Protein AF-A0A3G1A488-F1 (afdb_monomer_lite)

Secondary structure (DSSP, 8-state):
--HHHHHHHHHHHHH---HHHHHHHTTTTTS-SEEE-S-HHHHHHHHHHT-EEE-TT--

Structure (mmCIF, N/CA/C/O backbone):
data_AF-A0A3G1A488-F1
#
_entry.id   AF-A0A3G1A488-F1
#
loop_
_atom_site.group_PDB
_atom_site.id
_atom_site.type_symbol
_atom_site.label_atom_id
_atom_site.label_alt_id
_atom_site.label_comp_id
_atom_site.label_asym_id
_atom_site.label_entity_id
_atom_site.label_seq_id
_atom_site.pdbx_PDB_ins_code
_atom_site.Cartn_x
_atom_site.Cartn_y
_atom_site.Cartn_z
_atom_site.occupancy
_atom_site.B_iso_or_equiv
_atom_site.auth_seq_id
_atom_site.auth_comp_id
_atom_site.auth_asym_id
_atom_site.auth_atom_id
_atom_site.pdbx_PDB_model_num
ATOM 1 N N . MET A 1 1 ? -8.801 16.927 -9.584 1.00 48.72 1 MET A N 1
ATOM 2 C CA . MET A 1 1 ? -7.580 16.112 -9.401 1.00 48.72 1 MET A CA 1
ATOM 3 C C . MET A 1 1 ? -7.986 14.649 -9.468 1.00 48.72 1 MET A C 1
ATOM 5 O O . MET A 1 1 ? -9.081 14.362 -8.997 1.00 48.72 1 MET A O 1
ATOM 9 N N . PRO A 1 2 ? -7.194 13.756 -10.084 1.00 62.72 2 PRO A N 1
ATOM 10 C CA . PRO A 1 2 ? -7.486 12.319 -10.092 1.00 62.72 2 PRO A CA 1
ATOM 11 C C . PRO A 1 2 ? -7.640 11.830 -8.644 1.00 62.72 2 PRO A C 1
ATOM 13 O O . PRO A 1 2 ? -6.809 12.203 -7.817 1.00 62.72 2 PRO A O 1
ATOM 16 N N . GLY A 1 3 ? -8.692 11.064 -8.327 1.00 76.88 3 GLY A N 1
ATOM 17 C CA . GLY A 1 3 ? -9.072 10.724 -6.941 1.00 76.88 3 GLY A CA 1
ATOM 18 C C . GLY A 1 3 ? -7.908 10.204 -6.091 1.00 76.88 3 GLY A C 1
ATOM 19 O O . GLY A 1 3 ? -7.640 10.743 -5.023 1.00 76.88 3 GLY A O 1
ATOM 20 N N . HIS A 1 4 ? -7.110 9.289 -6.647 1.00 86.25 4 HIS A N 1
ATOM 21 C CA . HIS A 1 4 ? -5.987 8.658 -5.947 1.00 86.25 4 HIS A CA 1
ATOM 22 C C . HIS A 1 4 ? -4.851 9.604 -5.537 1.00 86.25 4 HIS A C 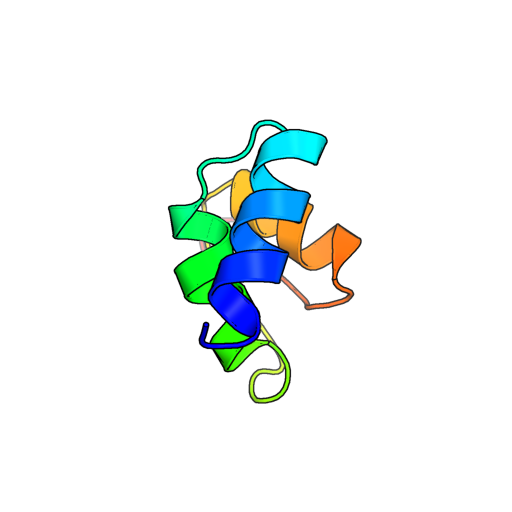1
ATOM 24 O O . HIS A 1 4 ? -4.127 9.294 -4.599 1.00 86.25 4 HIS A O 1
ATOM 30 N N . LEU A 1 5 ? -4.667 10.754 -6.201 1.00 93.00 5 LEU A N 1
ATOM 31 C CA . LEU A 1 5 ? -3.608 11.694 -5.812 1.00 93.00 5 LEU A CA 1
ATOM 32 C C . LEU A 1 5 ? -3.921 12.357 -4.468 1.00 93.00 5 LEU A C 1
ATOM 34 O O . LEU A 1 5 ? -3.020 12.577 -3.663 1.00 93.00 5 LEU A O 1
ATOM 38 N N . LYS A 1 6 ? -5.194 12.691 -4.242 1.00 94.19 6 LYS A N 1
ATOM 39 C CA . LYS A 1 6 ? -5.624 13.306 -2.989 1.00 94.19 6 LYS A CA 1
ATOM 40 C C . LYS A 1 6 ? -5.476 12.308 -1.840 1.00 94.19 6 LYS A C 1
ATOM 42 O O . LYS A 1 6 ? -4.852 12.644 -0.841 1.00 94.19 6 LYS A O 1
ATOM 47 N N . ASP A 1 7 ? -5.959 11.087 -2.033 1.00 93.38 7 ASP A N 1
ATOM 48 C CA . ASP A 1 7 ? -5.877 10.027 -1.026 1.00 93.38 7 ASP A CA 1
ATOM 49 C C . ASP A 1 7 ? -4.412 9.679 -0.704 1.00 93.38 7 ASP A C 1
ATOM 51 O O . ASP A 1 7 ? -4.039 9.554 0.459 1.00 93.38 7 ASP A O 1
ATOM 55 N N . ALA A 1 8 ? -3.543 9.620 -1.722 1.00 94.81 8 ALA A N 1
ATOM 56 C CA . ALA A 1 8 ? -2.111 9.392 -1.529 1.00 94.81 8 ALA A CA 1
ATOM 57 C C . ALA A 1 8 ? -1.434 10.506 -0.716 1.00 94.81 8 ALA A C 1
ATOM 59 O O . ALA A 1 8 ? -0.569 10.222 0.112 1.00 94.81 8 ALA A O 1
ATOM 60 N N . LEU A 1 9 ? -1.812 11.771 -0.938 1.00 95.69 9 LEU A N 1
ATOM 61 C CA . LEU A 1 9 ? -1.315 12.904 -0.151 1.00 95.69 9 LEU A CA 1
ATOM 62 C C . LEU A 1 9 ? -1.776 12.822 1.308 1.00 95.69 9 LEU A C 1
ATOM 64 O O . LEU A 1 9 ? -0.974 13.052 2.211 1.00 95.69 9 LEU A O 1
ATOM 68 N N . GLU A 1 10 ? -3.052 12.503 1.532 1.00 95.06 10 GLU A N 1
ATOM 69 C CA . GLU A 1 10 ? -3.638 12.404 2.871 1.00 95.06 10 GLU A CA 1
ATOM 70 C C . GLU A 1 10 ? -3.008 11.261 3.679 1.00 95.06 10 GLU A C 1
ATOM 72 O O . GLU A 1 10 ? -2.560 11.489 4.805 1.00 95.06 10 GLU A O 1
ATOM 77 N N . GLU A 1 11 ? -2.880 10.063 3.101 1.00 94.38 11 GLU A N 1
ATOM 78 C CA . GLU A 1 11 ? -2.249 8.933 3.791 1.00 94.38 11 GLU A CA 1
ATOM 79 C C . GLU A 1 11 ? -0.743 9.148 3.993 1.00 94.38 11 GLU A C 1
ATOM 81 O O . GLU A 1 11 ? -0.234 8.888 5.083 1.00 94.38 11 GLU A O 1
ATOM 86 N N . SER A 1 12 ? -0.032 9.722 3.013 1.00 95.75 12 SER A N 1
ATOM 87 C CA . SER A 1 12 ? 1.391 10.065 3.165 1.00 95.75 12 SER A CA 1
ATOM 88 C C . SER A 1 12 ? 1.628 11.041 4.321 1.00 95.75 12 SER A C 1
ATOM 90 O O . SER A 1 12 ? 2.504 10.815 5.158 1.00 95.75 12 SER A O 1
ATOM 92 N N . ALA A 1 13 ? 0.811 12.094 4.425 1.00 96.12 13 ALA A N 1
ATOM 93 C CA . ALA A 1 13 ? 0.909 13.066 5.512 1.00 96.12 13 ALA A CA 1
ATOM 94 C C . ALA A 1 13 ? 0.594 12.451 6.887 1.00 96.12 13 ALA A C 1
ATOM 96 O O . ALA A 1 13 ? 1.187 12.843 7.892 1.00 96.12 13 ALA A O 1
ATOM 97 N N . LYS A 1 14 ? -0.333 11.489 6.937 1.00 94.62 14 LYS A N 1
ATOM 98 C CA . LYS A 1 14 ? -0.779 1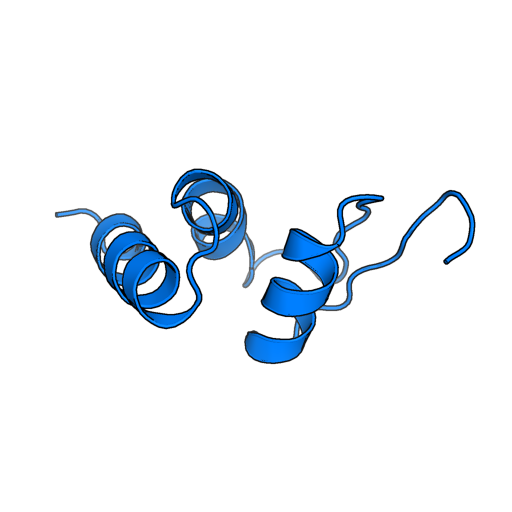0.821 8.166 1.00 94.62 14 LYS A CA 1
ATOM 99 C C . LYS A 1 14 ? 0.218 9.784 8.683 1.00 94.62 14 LYS A C 1
ATOM 101 O O . LYS A 1 14 ? 0.407 9.684 9.894 1.00 94.62 14 LYS A O 1
ATOM 106 N N . THR A 1 15 ? 0.834 8.998 7.803 1.00 93.25 15 THR A N 1
ATOM 107 C CA . THR A 1 15 ? 1.699 7.873 8.201 1.00 93.25 15 THR A CA 1
ATOM 108 C C . THR A 1 15 ? 3.187 8.204 8.188 1.00 93.25 15 THR A C 1
ATOM 110 O O . THR A 1 15 ? 3.964 7.487 8.821 1.00 93.25 15 THR A O 1
ATOM 113 N N . GLY A 1 16 ? 3.583 9.258 7.464 1.00 94.69 16 GLY A N 1
ATOM 114 C CA . GLY A 1 16 ? 4.977 9.595 7.185 1.00 94.69 16 GLY A CA 1
ATOM 115 C C . GLY A 1 16 ? 5.625 8.728 6.098 1.00 94.69 16 GLY A C 1
ATOM 116 O O . GLY A 1 16 ? 6.819 8.882 5.847 1.00 94.69 16 GLY A O 1
ATOM 117 N N . ILE A 1 17 ? 4.873 7.826 5.453 1.00 95.38 17 ILE A N 1
ATOM 118 C CA . ILE A 1 17 ? 5.361 7.020 4.326 1.00 95.38 17 ILE A CA 1
ATOM 119 C C . ILE A 1 17 ? 5.388 7.876 3.054 1.00 95.38 17 ILE A C 1
ATOM 121 O O . ILE A 1 17 ? 4.557 8.767 2.859 1.00 95.38 17 ILE A O 1
ATOM 125 N N . HIS A 1 18 ? 6.361 7.619 2.178 1.00 95.69 18 HIS A N 1
ATOM 126 C CA . HIS A 1 18 ? 6.548 8.384 0.954 1.00 95.69 18 HIS A CA 1
ATOM 127 C C . HIS A 1 18 ? 5.318 8.278 0.031 1.00 95.69 18 HIS A C 1
ATOM 129 O O . HIS A 1 18 ? 4.814 7.189 -0.228 1.00 95.69 18 HIS A O 1
ATOM 135 N N . ILE A 1 19 ? 4.860 9.404 -0.528 1.00 95.88 19 ILE A N 1
ATOM 136 C CA . ILE A 1 19 ? 3.660 9.471 -1.388 1.00 95.88 19 ILE A CA 1
ATOM 137 C C . ILE A 1 19 ? 3.677 8.474 -2.560 1.00 95.88 19 ILE A C 1
ATOM 139 O O . ILE A 1 19 ? 2.632 7.962 -2.953 1.00 95.88 19 ILE A O 1
ATOM 143 N N . TRP A 1 20 ? 4.858 8.187 -3.115 1.00 94.50 20 TRP A N 1
ATOM 144 C CA . TRP A 1 20 ? 5.023 7.226 -4.214 1.00 94.50 20 TRP A CA 1
ATOM 145 C C . TRP A 1 20 ? 4.528 5.819 -3.869 1.00 94.50 20 TRP A C 1
ATOM 147 O O . TRP A 1 20 ? 3.957 5.180 -4.749 1.00 94.50 20 TRP A O 1
ATOM 157 N N . ASP A 1 21 ? 4.668 5.379 -2.616 1.00 95.00 21 ASP A N 1
ATOM 158 C CA . ASP A 1 21 ? 4.208 4.056 -2.178 1.00 95.00 21 ASP A CA 1
ATOM 159 C C . ASP A 1 21 ? 2.672 3.986 -2.227 1.00 95.00 21 ASP A C 1
ATOM 161 O O . ASP A 1 21 ? 2.089 2.992 -2.648 1.00 95.00 21 ASP A O 1
ATOM 165 N N . TYR A 1 22 ? 1.986 5.087 -1.911 1.00 95.19 22 TYR A N 1
ATOM 166 C CA . TYR A 1 22 ? 0.532 5.182 -2.066 1.00 95.19 22 TYR A CA 1
ATOM 167 C C . TYR A 1 22 ? 0.100 5.355 -3.521 1.00 95.19 22 TYR A C 1
ATOM 169 O O . TYR A 1 22 ? -0.900 4.774 -3.940 1.00 95.19 22 TYR A O 1
ATOM 177 N N . LEU A 1 23 ? 0.841 6.132 -4.314 1.00 94.56 23 LEU A N 1
ATOM 178 C CA . LEU A 1 23 ? 0.521 6.353 -5.726 1.00 94.56 23 LEU A CA 1
ATOM 179 C C . LEU A 1 23 ? 0.646 5.083 -6.566 1.00 94.56 23 LEU A C 1
ATOM 181 O O . LEU A 1 23 ? -0.085 4.947 -7.543 1.00 94.56 23 LEU A O 1
ATOM 185 N N . CYS A 1 24 ? 1.547 4.166 -6.214 1.00 92.06 24 CYS A N 1
ATOM 186 C CA . CYS A 1 24 ? 1.645 2.881 -6.901 1.00 92.06 24 CYS A CA 1
ATOM 187 C C . CYS A 1 24 ? 0.629 1.858 -6.375 1.00 92.06 24 CYS A C 1
ATOM 189 O O . CYS A 1 24 ? 0.189 1.008 -7.141 1.00 92.06 24 CYS A O 1
ATOM 191 N N . PHE A 1 25 ? 0.218 1.963 -5.108 1.00 92.62 25 PHE A N 1
ATOM 192 C CA . PHE A 1 25 ? -0.666 0.996 -4.464 1.00 92.62 25 PHE A CA 1
ATOM 193 C C . PHE A 1 25 ? -2.159 1.298 -4.664 1.00 92.62 25 PHE A C 1
ATOM 195 O O . PHE A 1 25 ? -2.926 0.441 -5.105 1.00 92.62 25 PHE A O 1
ATOM 202 N N . LEU A 1 26 ? -2.598 2.524 -4.360 1.00 93.06 26 LEU A N 1
ATOM 203 C CA . LEU A 1 26 ? -4.018 2.900 -4.338 1.00 93.06 26 LEU A CA 1
ATOM 204 C C . LEU A 1 26 ? -4.759 2.678 -5.667 1.00 93.06 26 LEU A C 1
ATOM 206 O O . LEU A 1 26 ? -5.912 2.255 -5.608 1.00 93.06 26 LEU A O 1
ATOM 210 N N . PRO A 1 27 ? -4.161 2.920 -6.851 1.00 92.62 27 PRO A N 1
ATOM 211 C CA . PRO A 1 27 ? -4.868 2.710 -8.115 1.00 92.62 27 PRO A CA 1
ATOM 212 C C . PRO A 1 27 ? -5.160 1.241 -8.435 1.00 92.62 27 PRO A C 1
ATOM 214 O O . PRO A 1 27 ? -6.053 0.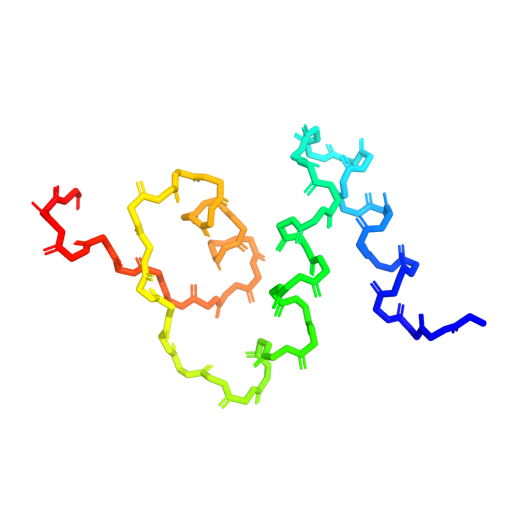964 -9.230 1.00 92.62 27 PRO A O 1
ATOM 217 N N . VAL A 1 28 ? -4.396 0.306 -7.859 1.00 91.50 28 VAL A N 1
ATOM 218 C CA . VAL A 1 28 ? -4.472 -1.126 -8.195 1.00 91.50 28 VAL A CA 1
ATOM 219 C C . VAL A 1 28 ? -5.081 -1.980 -7.087 1.00 91.50 28 VAL A C 1
ATOM 221 O O . VAL A 1 28 ? -5.443 -3.118 -7.360 1.00 91.50 28 VAL A O 1
ATOM 224 N N . LYS A 1 29 ? -5.239 -1.445 -5.868 1.00 90.81 29 LYS A N 1
ATOM 225 C CA . LYS A 1 29 ? -5.653 -2.200 -4.671 1.00 90.81 29 LYS A CA 1
ATOM 226 C C . LYS A 1 29 ? -6.949 -3.009 -4.832 1.00 90.81 29 LYS A C 1
ATOM 228 O O . LYS A 1 29 ? -7.080 -4.053 -4.217 1.00 90.81 29 LYS A O 1
ATOM 233 N N . ASP A 1 30 ? -7.892 -2.532 -5.649 1.00 91.31 30 ASP A N 1
ATOM 234 C CA . ASP A 1 30 ? -9.194 -3.187 -5.864 1.00 91.31 30 ASP A CA 1
ATOM 235 C C . ASP A 1 30 ? -9.164 -4.212 -7.017 1.00 91.31 30 ASP A C 1
ATOM 237 O O . ASP A 1 30 ? -10.178 -4.834 -7.327 1.00 91.31 30 ASP A O 1
ATOM 241 N N . TYR A 1 31 ? -8.011 -4.374 -7.673 1.00 93.44 31 TYR A N 1
ATOM 242 C CA . TYR A 1 31 ? -7.803 -5.255 -8.828 1.00 93.44 31 TYR A CA 1
ATOM 243 C C . TYR A 1 31 ? -6.815 -6.391 -8.549 1.00 93.44 31 TYR A C 1
ATOM 245 O O . TYR A 1 31 ? -6.527 -7.179 -9.451 1.00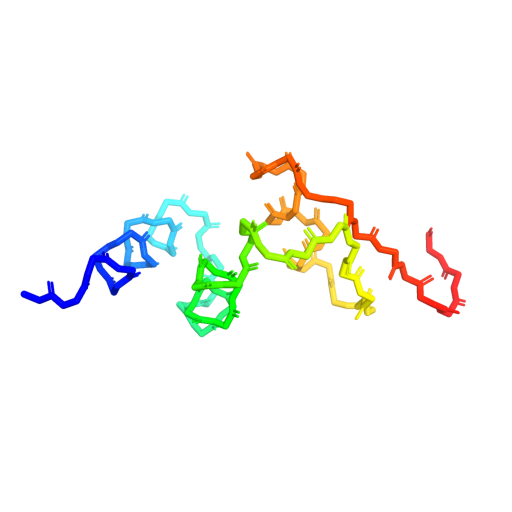 93.44 31 TYR A O 1
ATOM 253 N N . ILE A 1 32 ? -6.252 -6.448 -7.342 1.00 92.25 32 ILE A N 1
ATOM 254 C CA . ILE A 1 32 ? -5.214 -7.404 -6.964 1.00 92.25 32 ILE A CA 1
ATOM 255 C C . ILE A 1 32 ? -5.588 -8.086 -5.653 1.00 92.25 32 ILE A C 1
ATOM 257 O O . ILE A 1 32 ? -6.096 -7.442 -4.740 1.00 92.25 32 ILE A O 1
ATOM 261 N N . ASP A 1 33 ? -5.291 -9.378 -5.554 1.00 91.88 33 ASP A N 1
ATOM 262 C CA . ASP A 1 33 ? -5.519 -10.146 -4.328 1.00 91.88 33 ASP A CA 1
ATOM 263 C C . ASP A 1 33 ? -4.306 -10.082 -3.385 1.00 91.88 33 ASP A C 1
ATOM 265 O O . ASP A 1 33 ? -4.456 -10.028 -2.166 1.00 91.88 33 ASP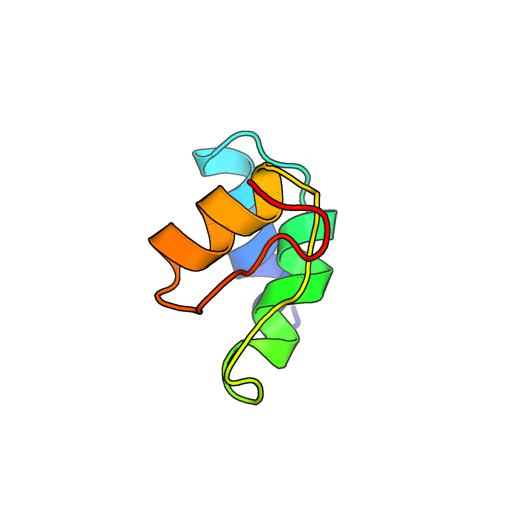 A O 1
ATOM 269 N N . VAL A 1 34 ? -3.093 -10.069 -3.955 1.00 93.75 34 VAL A N 1
ATOM 270 C CA . VAL A 1 34 ? -1.827 -10.179 -3.216 1.00 93.75 34 VAL A CA 1
ATOM 271 C C . VAL A 1 34 ? -0.767 -9.251 -3.809 1.00 93.75 34 VAL A C 1
ATOM 273 O O . VAL A 1 34 ? -0.568 -9.203 -5.025 1.00 93.75 34 VAL A O 1
ATOM 276 N N . VAL A 1 35 ? -0.028 -8.559 -2.942 1.00 93.94 35 VAL A N 1
ATOM 277 C CA . VAL A 1 35 ? 1.178 -7.794 -3.279 1.00 93.94 35 VAL A CA 1
ATOM 278 C C . VAL A 1 35 ? 2.413 -8.567 -2.831 1.00 93.94 35 VAL A C 1
ATOM 280 O O . VAL A 1 35 ? 2.530 -8.954 -1.673 1.00 93.94 35 VAL A O 1
ATOM 283 N N . TYR A 1 36 ? 3.383 -8.741 -3.724 1.00 94.06 36 TYR A N 1
ATOM 284 C CA . TYR A 1 36 ? 4.685 -9.303 -3.367 1.00 94.06 36 TYR A CA 1
ATOM 285 C C . TYR A 1 36 ? 5.701 -8.180 -3.206 1.00 94.06 36 TYR A C 1
ATOM 287 O O . TYR A 1 36 ? 6.037 -7.502 -4.176 1.00 94.06 36 TYR A O 1
ATOM 295 N N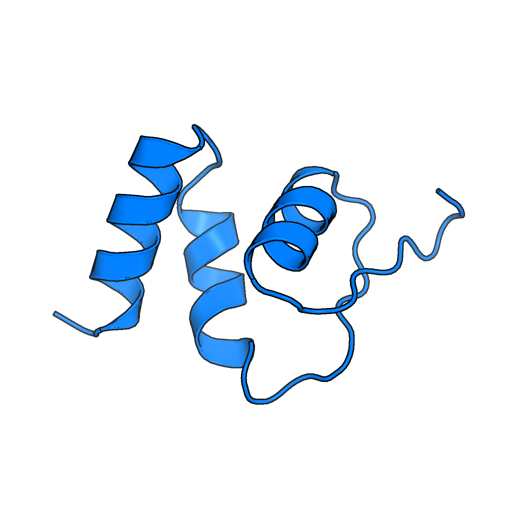 . SER A 1 37 ? 6.188 -7.973 -1.985 1.00 92.94 37 SER A N 1
ATOM 296 C CA . SER A 1 37 ? 7.173 -6.932 -1.696 1.00 92.94 37 SER A CA 1
ATOM 297 C C . SER A 1 37 ? 8.037 -7.293 -0.494 1.00 92.94 37 SER A C 1
ATOM 299 O O . SER A 1 37 ? 7.547 -7.798 0.514 1.00 92.94 37 SER A O 1
ATOM 301 N N . CYS A 1 38 ? 9.330 -6.993 -0.593 1.00 93.56 38 CYS A N 1
ATOM 302 C CA . CYS A 1 38 ? 10.268 -7.070 0.529 1.00 93.56 38 CYS A CA 1
ATOM 303 C C . CYS A 1 38 ? 10.317 -5.766 1.342 1.00 93.56 38 CYS A C 1
ATOM 305 O O . CYS A 1 38 ? 11.060 -5.681 2.317 1.00 93.56 38 CYS A O 1
ATOM 307 N N . ASP A 1 39 ? 9.583 -4.738 0.913 1.00 92.62 39 ASP A N 1
ATOM 308 C CA . ASP A 1 39 ? 9.574 -3.424 1.541 1.00 92.62 39 ASP A CA 1
ATOM 309 C C . ASP A 1 39 ? 8.548 -3.373 2.685 1.00 92.62 39 ASP A C 1
ATOM 311 O O . ASP A 1 39 ? 7.355 -3.645 2.507 1.00 92.62 39 ASP A O 1
ATOM 315 N N . ILE A 1 40 ? 9.024 -2.996 3.872 1.00 90.94 40 ILE A N 1
ATOM 316 C CA . ILE A 1 40 ? 8.225 -2.903 5.097 1.00 90.94 40 ILE A CA 1
ATOM 317 C C . ILE A 1 40 ? 7.112 -1.849 5.008 1.00 90.94 40 ILE A C 1
ATOM 319 O O . ILE A 1 40 ? 6.082 -1.987 5.670 1.00 90.94 40 ILE A O 1
ATOM 323 N N . HIS A 1 41 ? 7.265 -0.814 4.177 1.00 94.31 41 HIS A N 1
ATOM 324 C CA . HIS A 1 41 ? 6.207 0.171 3.966 1.00 94.31 41 HIS A CA 1
ATOM 325 C C . HIS A 1 41 ? 4.978 -0.472 3.337 1.00 94.31 41 HIS A C 1
ATOM 327 O O . HIS A 1 41 ? 3.863 -0.227 3.792 1.00 94.31 41 HIS A O 1
ATOM 333 N N . PHE A 1 42 ? 5.171 -1.357 2.356 1.00 92.75 42 PHE A N 1
ATOM 334 C CA . PHE A 1 42 ? 4.062 -2.059 1.717 1.00 92.75 42 PHE A CA 1
ATOM 335 C C . PHE A 1 42 ? 3.376 -3.009 2.685 1.00 92.75 42 PHE A C 1
ATOM 337 O O . PHE A 1 42 ? 2.155 -3.069 2.675 1.00 92.75 42 PHE A O 1
ATOM 344 N N . GLN A 1 43 ? 4.120 -3.673 3.574 1.00 90.56 43 GLN A N 1
ATOM 345 C CA . GLN A 1 43 ? 3.523 -4.509 4.621 1.00 90.56 43 GLN A CA 1
ATOM 346 C C . GLN A 1 43 ? 2.591 -3.697 5.533 1.00 90.56 43 GLN A C 1
ATOM 348 O O . GLN A 1 43 ? 1.481 -4.134 5.835 1.00 90.56 43 GLN A O 1
ATOM 353 N N . LYS A 1 44 ? 3.007 -2.486 5.925 1.00 91.62 44 LYS A N 1
ATOM 354 C CA . LYS A 1 44 ? 2.169 -1.579 6.719 1.00 91.62 44 LYS A CA 1
ATOM 355 C C . LYS A 1 44 ? 0.960 -1.068 5.926 1.00 91.62 44 LYS A C 1
ATOM 357 O O . LYS A 1 44 ? -0.157 -1.138 6.430 1.00 91.62 44 LYS A O 1
ATOM 362 N N . ILE A 1 45 ? 1.171 -0.606 4.692 1.00 93.31 45 ILE A N 1
ATOM 363 C CA . ILE A 1 45 ? 0.107 -0.098 3.810 1.00 93.31 45 ILE A CA 1
ATOM 364 C C . ILE A 1 45 ? -0.946 -1.180 3.546 1.00 93.31 45 ILE A C 1
ATOM 366 O O . ILE A 1 45 ? -2.139 -0.922 3.684 1.00 93.31 45 ILE A O 1
ATOM 370 N N . GLY A 1 46 ? -0.522 -2.398 3.200 1.00 91.31 46 GLY A N 1
ATOM 371 C CA . GLY A 1 46 ? -1.427 -3.518 2.951 1.00 91.31 46 GLY A CA 1
ATOM 372 C C . GLY A 1 46 ? -2.246 -3.889 4.181 1.00 91.31 46 GLY A C 1
ATOM 373 O O . GLY A 1 46 ? -3.456 -4.064 4.070 1.00 91.31 46 GLY A O 1
ATOM 374 N N . GLY A 1 47 ? -1.627 -3.897 5.366 1.00 89.56 47 GLY A N 1
ATOM 375 C CA . GLY A 1 47 ? -2.340 -4.105 6.627 1.00 89.56 47 GLY A CA 1
ATOM 376 C C . GLY A 1 47 ? -3.411 -3.042 6.904 1.00 89.56 47 GLY A C 1
ATOM 377 O O . GLY A 1 47 ? -4.518 -3.380 7.309 1.00 89.56 47 GLY A O 1
ATOM 378 N N . GLU A 1 48 ? -3.117 -1.763 6.650 1.00 89.38 48 GLU A N 1
ATOM 379 C CA . GLU A 1 48 ? -4.074 -0.659 6.835 1.00 89.38 48 GLU A CA 1
ATOM 380 C C . GLU A 1 48 ? -5.217 -0.687 5.806 1.00 89.38 48 GLU A C 1
ATOM 382 O O . GLU A 1 48 ? -6.350 -0.316 6.121 1.00 89.38 48 GLU A O 1
ATOM 387 N N . LEU A 1 49 ? -4.933 -1.140 4.582 1.00 87.50 49 LEU A N 1
ATOM 388 C CA . LEU A 1 49 ? -5.871 -1.139 3.456 1.00 87.50 49 LEU A CA 1
ATOM 389 C C . LEU A 1 49 ? -6.538 -2.498 3.192 1.00 87.50 49 LEU A C 1
ATOM 391 O O . LEU A 1 49 ? -7.302 -2.614 2.236 1.00 87.50 49 LEU A O 1
ATOM 395 N N . ASN A 1 50 ? -6.308 -3.492 4.056 1.00 89.56 50 ASN A N 1
ATOM 396 C CA . ASN A 1 50 ? -6.813 -4.866 3.945 1.00 89.56 50 ASN A CA 1
ATOM 397 C C . ASN A 1 50 ? -6.440 -5.571 2.626 1.00 89.56 50 ASN A C 1
ATOM 399 O O . ASN A 1 50 ? -7.272 -6.244 2.022 1.00 89.56 50 ASN A O 1
ATOM 403 N N . VAL A 1 51 ? -5.187 -5.434 2.194 1.00 93.25 51 VAL A N 1
ATOM 404 C CA . VAL A 1 51 ? -4.614 -6.176 1.059 1.00 93.25 51 VAL A CA 1
ATOM 405 C C . VAL A 1 51 ? -3.482 -7.054 1.575 1.00 93.25 51 VAL A C 1
ATOM 407 O O . VAL A 1 51 ? -2.636 -6.593 2.345 1.00 93.25 51 VAL A O 1
ATOM 410 N N . GLU A 1 52 ? -3.447 -8.313 1.148 1.00 94.75 52 GLU A N 1
ATOM 411 C CA . GLU A 1 52 ? -2.389 -9.239 1.541 1.00 94.75 52 GLU A CA 1
ATOM 412 C C . GLU A 1 52 ? -1.043 -8.815 0.939 1.00 94.75 52 GLU A C 1
ATOM 414 O O . GLU A 1 52 ? -0.936 -8.535 -0.257 1.00 94.75 52 GLU A O 1
ATOM 419 N N . VAL A 1 53 ? 0.002 -8.780 1.771 1.00 94.75 53 VAL A N 1
ATOM 420 C CA . VAL A 1 53 ? 1.368 -8.459 1.342 1.00 94.75 53 VAL A CA 1
ATOM 421 C C . VAL A 1 53 ? 2.303 -9.571 1.786 1.00 94.75 53 VAL A C 1
ATOM 423 O O . VAL A 1 53 ? 2.474 -9.805 2.981 1.00 94.75 53 VAL A O 1
ATOM 426 N N . ILE A 1 54 ? 2.936 -10.235 0.822 1.00 95.06 54 ILE A N 1
ATOM 427 C CA . ILE A 1 54 ? 3.859 -11.345 1.052 1.00 95.06 54 ILE A CA 1
ATOM 428 C C . ILE A 1 54 ? 5.286 -10.882 0.768 1.00 95.06 54 ILE A C 1
ATOM 430 O O . ILE A 1 54 ? 5.586 -10.392 -0.322 1.00 95.06 54 ILE A O 1
ATOM 434 N N . ASN A 1 55 ? 6.191 -11.106 1.723 1.00 93.88 55 ASN A N 1
ATOM 435 C CA . ASN A 1 55 ? 7.623 -10.984 1.475 1.00 93.88 55 ASN A CA 1
ATOM 436 C C . ASN A 1 55 ? 8.157 -12.290 0.853 1.00 93.88 55 ASN A C 1
ATOM 438 O O . ASN A 1 55 ? 8.231 -13.307 1.548 1.00 93.88 55 ASN A O 1
ATOM 442 N N . PRO A 1 56 ? 8.558 -12.297 -0.434 1.00 91.31 56 PRO A N 1
ATOM 443 C CA . PRO A 1 56 ? 8.980 -13.516 -1.122 1.00 91.31 56 PRO A CA 1
ATOM 444 C C . PRO A 1 56 ? 10.325 -14.074 -0.632 1.00 91.31 56 PRO A C 1
ATOM 446 O O . PRO A 1 56 ? 10.656 -15.214 -0.946 1.00 91.31 56 PRO A O 1
ATOM 449 N N . LEU A 1 57 ? 11.113 -13.296 0.116 1.00 89.38 57 LEU A N 1
ATOM 450 C CA . LEU A 1 57 ? 12.413 -13.724 0.647 1.00 89.38 57 LEU A CA 1
ATOM 451 C C . LEU A 1 57 ? 12.317 -14.372 2.036 1.00 89.38 57 LEU A C 1
ATOM 453 O O . LEU A 1 57 ? 13.336 -14.802 2.575 1.00 89.38 57 LEU A O 1
ATOM 457 N N . GLY A 1 58 ? 11.109 -14.469 2.592 1.00 73.75 58 GLY A N 1
ATOM 458 C CA . GLY A 1 58 ? 10.882 -14.874 3.973 1.00 73.75 58 GLY A CA 1
ATOM 459 C C . GLY A 1 58 ? 10.984 -13.673 4.908 1.00 73.75 58 GLY A C 1
ATOM 460 O O . GLY A 1 58 ? 12.043 -13.061 5.046 1.00 73.75 58 GLY A O 1
ATOM 461 N N . GLY A 1 59 ? 9.858 -13.339 5.533 1.00 61.12 59 GLY A N 1
ATOM 462 C CA . GLY A 1 59 ? 9.690 -12.264 6.507 1.00 61.12 59 GLY A CA 1
ATOM 463 C C . GLY A 1 59 ? 8.485 -12.545 7.381 1.00 61.12 59 GLY A C 1
ATOM 464 O O . GLY A 1 59 ? 7.517 -13.125 6.839 1.00 61.12 59 GLY A O 1
#

Foldseek 3Di:
DPPQQVVLVVVCVVPVDDSVLSVVCVVCVVPDQEAEDPDVVVVVVCVVVVHHYDDPVHD

Radius of gyration: 11.29 Å; chains: 1; bounding box: 22×31×18 Å

pLDDT: mean 90.61, std 8.67, range [48.72, 96.12]

Sequence (59 aa):
MPGHLKDALEESAKTGIHIWDYLCFLPVKDYIDVVYSCDIHFQKIGGELNVEVINPLGG

Organism: NCBI:txid697581